Protein AF-A0A2A3JQ70-F1 (afdb_monomer)

Structure (mmCIF, N/CA/C/O backbone):
data_AF-A0A2A3JQ70-F1
#
_entry.id   AF-A0A2A3JQ70-F1
#
loop_
_atom_site.group_PDB
_atom_site.id
_atom_site.type_symbol
_atom_site.label_atom_id
_atom_site.label_alt_id
_atom_site.label_comp_id
_atom_site.label_asym_id
_atom_site.label_entity_id
_atom_site.label_seq_id
_atom_site.pdbx_PDB_ins_code
_atom_site.Cartn_x
_atom_site.Cartn_y
_atom_site.Cartn_z
_atom_site.occupancy
_atom_site.B_iso_or_equiv
_atom_site.auth_seq_id
_atom_site.auth_comp_id
_atom_site.auth_asym_id
_atom_site.auth_atom_id
_atom_site.pdbx_PDB_model_num
ATOM 1 N N . ASP A 1 1 ? -19.085 5.526 8.556 1.00 88.19 1 ASP A N 1
ATOM 2 C CA . ASP A 1 1 ? -18.228 4.857 9.567 1.00 88.19 1 ASP A CA 1
ATOM 3 C C . ASP A 1 1 ? -16.739 5.224 9.410 1.00 88.19 1 ASP A C 1
ATOM 5 O O . ASP A 1 1 ? -16.131 5.553 10.420 1.00 88.19 1 ASP A O 1
ATOM 9 N N . LEU A 1 2 ? -16.154 5.276 8.200 1.00 93.50 2 LEU A N 1
ATOM 10 C CA . LEU A 1 2 ? -14.708 5.475 7.996 1.00 93.50 2 LEU A CA 1
ATOM 11 C C . LEU A 1 2 ? -14.178 6.764 8.625 1.00 93.50 2 LEU A C 1
ATOM 13 O O . LEU A 1 2 ? -13.157 6.738 9.300 1.00 93.50 2 LEU A O 1
ATOM 17 N N . ARG A 1 3 ? -14.888 7.887 8.451 1.00 95.25 3 ARG A N 1
ATOM 18 C CA . ARG A 1 3 ? -14.528 9.163 9.093 1.00 95.25 3 ARG A CA 1
ATOM 19 C C . ARG A 1 3 ? -14.383 9.007 10.610 1.00 95.25 3 ARG A C 1
ATOM 21 O O . ARG A 1 3 ? -13.365 9.406 11.157 1.00 95.25 3 ARG A O 1
ATOM 28 N N . ALA A 1 4 ? -15.360 8.372 11.255 1.00 95.62 4 ALA A N 1
ATOM 29 C CA . ALA A 1 4 ? -15.336 8.135 12.694 1.00 95.62 4 ALA A CA 1
ATOM 30 C C . ALA A 1 4 ? -14.216 7.158 13.092 1.00 95.62 4 ALA A C 1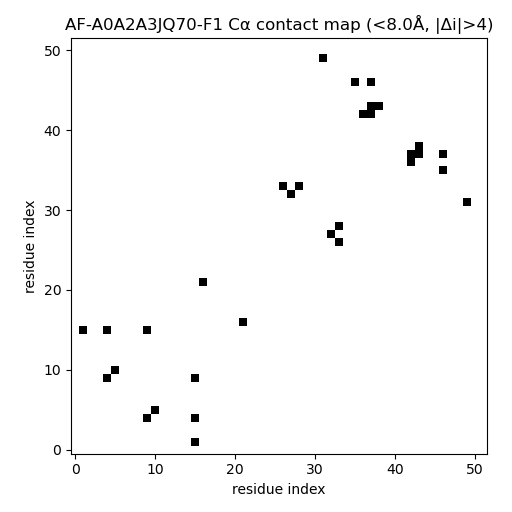
ATOM 32 O O . ALA A 1 4 ? -13.555 7.361 14.104 1.00 95.62 4 ALA A O 1
ATOM 33 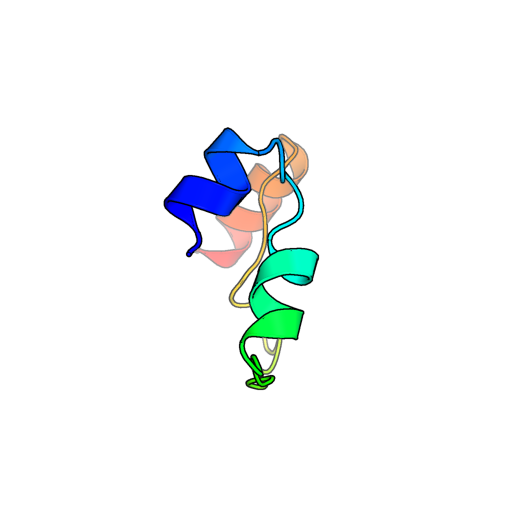N N . ALA A 1 5 ? -13.944 6.132 12.276 1.00 94.69 5 ALA A N 1
ATOM 34 C CA . ALA A 1 5 ? -12.830 5.211 12.501 1.00 94.69 5 ALA A CA 1
ATOM 35 C C . ALA A 1 5 ? -11.462 5.917 12.417 1.00 94.69 5 ALA A C 1
ATOM 37 O O . ALA A 1 5 ? -10.578 5.650 13.231 1.00 94.69 5 ALA A O 1
ATOM 38 N N . LEU A 1 6 ? -11.295 6.852 11.473 1.00 96.44 6 LEU A N 1
ATOM 39 C CA . LEU A 1 6 ? -10.088 7.674 11.339 1.00 96.44 6 LEU A CA 1
ATOM 40 C C . LEU A 1 6 ? -9.918 8.635 12.522 1.00 96.44 6 LEU A C 1
ATOM 42 O O . LEU A 1 6 ? -8.813 8.758 13.052 1.00 96.44 6 LEU A O 1
ATOM 46 N N . GLU A 1 7 ? -11.000 9.286 12.956 1.00 97.62 7 GLU A N 1
ATOM 47 C CA . GLU A 1 7 ? -11.019 10.133 14.159 1.00 97.62 7 GLU A CA 1
ATOM 48 C C . GLU A 1 7 ? -10.716 9.315 15.428 1.00 97.62 7 GLU A C 1
ATOM 50 O O . GLU A 1 7 ? -10.013 9.792 16.316 1.00 97.62 7 GLU A O 1
ATOM 55 N N . GLY A 1 8 ? -11.145 8.049 15.468 1.00 95.31 8 GLY A N 1
ATOM 56 C CA . GLY A 1 8 ? -10.814 7.065 16.505 1.00 95.31 8 GLY A CA 1
ATOM 57 C C . GLY A 1 8 ? -9.395 6.484 16.426 1.00 95.31 8 GLY A C 1
ATOM 58 O O . GLY A 1 8 ? -9.056 5.595 17.204 1.00 95.31 8 GLY A O 1
ATOM 59 N N . GLY A 1 9 ? -8.555 6.963 15.502 1.00 96.00 9 GLY A N 1
ATOM 60 C CA . GLY A 1 9 ? -7.138 6.602 15.415 1.00 96.00 9 GLY A CA 1
ATOM 61 C C . GLY A 1 9 ? -6.822 5.386 14.545 1.00 96.00 9 GLY A C 1
ATOM 62 O O . GLY A 1 9 ? -5.663 4.965 14.492 1.00 96.00 9 GLY A O 1
ATOM 63 N N . LEU A 1 10 ? -7.799 4.829 13.826 1.00 96.25 10 LEU A N 1
ATOM 64 C CA . LEU A 1 10 ? -7.535 3.743 12.890 1.00 96.25 10 LEU A CA 1
ATOM 65 C C . LEU A 1 10 ? -6.615 4.216 11.752 1.00 96.25 10 LEU A C 1
ATOM 67 O O . LEU A 1 10 ? -6.854 5.245 11.124 1.00 96.25 10 LEU A O 1
ATOM 71 N N . ARG A 1 11 ? -5.569 3.435 11.455 1.00 96.06 11 ARG A N 1
ATOM 72 C CA . ARG A 1 11 ? -4.624 3.704 10.350 1.00 96.06 11 ARG A CA 1
ATOM 73 C C . ARG A 1 11 ? -4.495 2.568 9.337 1.00 96.06 11 ARG A C 1
ATOM 75 O O . ARG A 1 11 ? -4.018 2.793 8.232 1.00 96.06 11 ARG A O 1
ATOM 82 N N . LYS A 1 12 ? -4.923 1.352 9.689 1.00 95.75 12 LYS A N 1
ATOM 83 C CA . LYS A 1 12 ? -4.928 0.197 8.782 1.00 95.75 12 LYS A CA 1
ATOM 84 C C . LYS A 1 12 ? -6.281 0.092 8.090 1.00 95.75 12 LYS A C 1
ATOM 86 O O . LYS A 1 12 ? -7.257 -0.289 8.728 1.00 95.75 12 LYS A O 1
ATOM 91 N N . VAL A 1 13 ? -6.312 0.364 6.787 1.00 92.88 13 VAL A N 1
ATOM 92 C CA . VAL A 1 13 ? -7.536 0.275 5.973 1.00 92.88 13 VAL A CA 1
ATOM 93 C C . VAL A 1 13 ? -8.149 -1.129 5.990 1.00 92.88 13 VAL A C 1
ATOM 95 O O . VAL A 1 13 ? -9.360 -1.247 6.125 1.00 92.88 13 VAL A O 1
ATOM 98 N N . VAL A 1 14 ? -7.317 -2.181 5.992 1.00 92.25 14 VAL A N 1
ATOM 99 C CA . VAL A 1 14 ? -7.770 -3.586 6.014 1.00 92.25 14 VAL A CA 1
ATOM 100 C C . VAL A 1 14 ? -8.649 -3.893 7.231 1.00 92.25 14 VAL A C 1
ATOM 102 O O . VAL A 1 14 ? -9.643 -4.597 7.113 1.00 92.25 14 VAL A O 1
ATOM 105 N N . LEU A 1 15 ? -8.333 -3.314 8.396 1.00 92.69 15 LEU A N 1
ATOM 106 C CA . LEU A 1 15 ? -9.127 -3.510 9.615 1.00 92.69 15 LE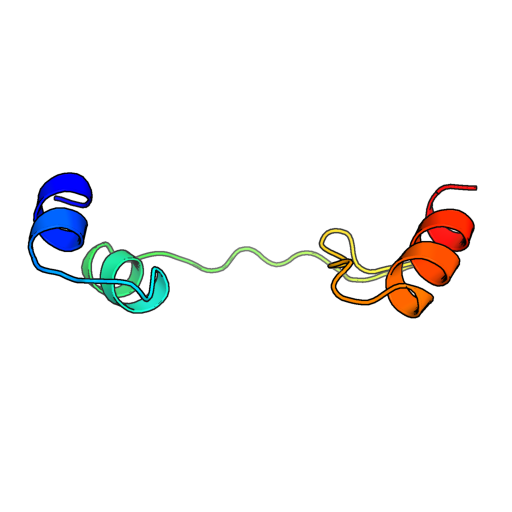U A CA 1
ATOM 107 C C . LEU A 1 15 ? -10.518 -2.870 9.525 1.00 92.69 15 LEU A C 1
ATOM 109 O O . LEU A 1 15 ? -11.443 -3.323 10.191 1.00 92.69 15 LEU A O 1
ATOM 113 N N . TRP A 1 16 ? -10.667 -1.807 8.731 1.00 94.56 16 TRP A N 1
ATOM 114 C CA . TRP A 1 16 ? -11.969 -1.198 8.479 1.00 94.56 16 TRP A CA 1
ATOM 115 C C . TRP A 1 16 ? -12.740 -1.980 7.419 1.00 94.56 16 TRP A C 1
ATOM 117 O O . TRP A 1 16 ? -13.911 -2.282 7.628 1.00 94.56 16 TRP A O 1
ATOM 127 N N . THR A 1 17 ? -12.097 -2.355 6.310 1.00 93.62 17 THR A N 1
ATOM 128 C CA . THR A 1 17 ? -12.763 -3.065 5.207 1.00 93.62 17 THR A CA 1
ATOM 129 C C . THR A 1 17 ? -13.270 -4.452 5.60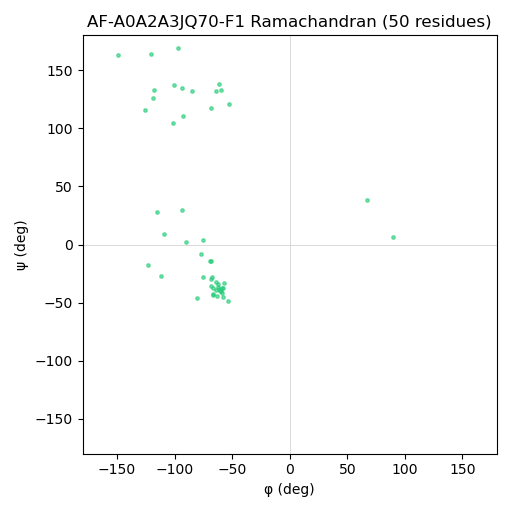8 1.00 93.62 17 THR A C 1
ATOM 131 O O . THR A 1 17 ? -14.316 -4.869 5.117 1.00 93.62 17 THR A O 1
ATOM 134 N N . ASP A 1 18 ? -12.584 -5.137 6.530 1.00 91.25 18 ASP A N 1
ATOM 135 C CA . ASP A 1 18 ? -13.003 -6.439 7.078 1.00 91.25 18 ASP A CA 1
ATOM 136 C C . ASP A 1 18 ? -14.393 -6.368 7.742 1.00 91.25 18 ASP A C 1
ATOM 138 O O . ASP A 1 18 ? -15.272 -7.183 7.472 1.00 91.25 18 ASP A O 1
ATOM 142 N N . GLN A 1 19 ? -14.661 -5.296 8.499 1.00 91.38 19 GLN A N 1
ATOM 143 C CA . GLN A 1 19 ? -15.960 -5.063 9.152 1.00 91.38 19 GLN A CA 1
ATOM 144 C C . GLN A 1 19 ? -17.101 -4.761 8.166 1.00 91.38 19 GLN A C 1
ATOM 146 O O . GLN A 1 19 ? -18.268 -4.792 8.553 1.00 91.38 19 GLN A O 1
ATOM 151 N N . HIS A 1 20 ? -16.777 -4.459 6.907 1.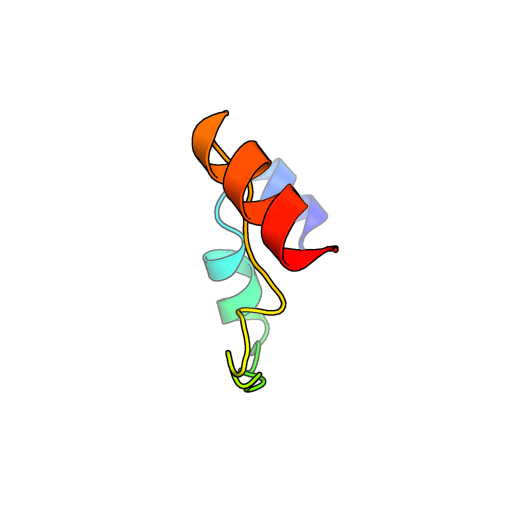00 94.12 20 HIS A N 1
ATOM 152 C CA . HIS A 1 20 ? -17.739 -4.091 5.864 1.00 94.12 20 HIS A CA 1
ATOM 153 C C . HIS A 1 20 ? -17.897 -5.184 4.798 1.00 94.12 20 HIS A C 1
ATOM 155 O O . HIS A 1 20 ? -18.550 -4.949 3.783 1.00 94.12 20 HIS A O 1
ATOM 161 N N . GLY A 1 21 ? -17.319 -6.373 5.014 1.00 92.88 21 GLY A N 1
ATOM 162 C CA . GLY A 1 21 ? -17.443 -7.502 4.091 1.00 92.88 21 GLY A CA 1
ATOM 163 C C . GLY A 1 21 ? -16.757 -7.260 2.746 1.00 92.88 21 GLY A C 1
ATOM 164 O O . GLY A 1 21 ? -17.306 -7.623 1.705 1.00 92.88 21 GLY A O 1
ATOM 165 N N . ALA A 1 22 ? -15.588 -6.611 2.746 1.00 93.25 22 ALA A N 1
ATOM 166 C CA . ALA A 1 22 ? -14.826 -6.408 1.519 1.00 93.25 22 ALA A CA 1
ATOM 167 C C . ALA A 1 22 ? -14.446 -7.746 0.861 1.00 93.25 22 ALA A C 1
ATOM 169 O O . ALA A 1 22 ? -13.961 -8.663 1.521 1.00 93.25 22 ALA A O 1
ATOM 170 N N . GLY A 1 23 ? -14.674 -7.837 -0.449 1.00 92.25 23 GLY A N 1
ATOM 171 C CA . 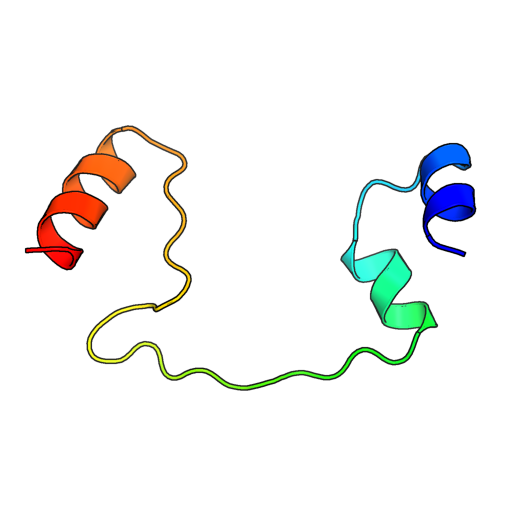GLY A 1 23 ? -14.305 -8.990 -1.268 1.00 92.25 23 GLY A CA 1
ATOM 172 C C . GLY A 1 23 ? -12.977 -8.795 -1.997 1.00 92.25 23 GLY A C 1
ATOM 173 O O . GLY A 1 23 ? -12.441 -7.689 -2.068 1.00 92.25 23 GLY A O 1
ATOM 174 N N . GLU A 1 24 ? -12.473 -9.879 -2.576 1.00 94.38 24 GLU A N 1
ATOM 175 C CA . GLU A 1 24 ? -11.268 -9.886 -3.403 1.00 94.38 24 GLU A CA 1
ATOM 176 C C . GLU A 1 24 ? -11.638 -9.905 -4.893 1.00 94.38 24 GLU A C 1
ATOM 178 O O . GLU A 1 24 ? -12.535 -10.637 -5.316 1.00 94.38 24 GLU A O 1
ATOM 183 N N . ALA A 1 25 ? -10.937 -9.104 -5.695 1.00 94.38 25 ALA A N 1
ATOM 184 C CA . ALA A 1 25 ? -11.020 -9.121 -7.150 1.00 94.38 25 ALA A CA 1
ATOM 185 C C . ALA A 1 25 ? -9.638 -9.464 -7.712 1.00 94.38 25 ALA A C 1
ATOM 187 O O . ALA A 1 25 ? -8.652 -8.815 -7.370 1.00 94.38 25 ALA A O 1
ATOM 188 N N . LEU A 1 26 ? -9.569 -10.489 -8.562 1.00 94.94 26 LEU A N 1
ATOM 189 C CA . LEU A 1 26 ? -8.307 -10.982 -9.107 1.00 94.94 26 LEU A CA 1
ATOM 190 C C . LEU A 1 26 ? -7.888 -10.177 -10.341 1.00 94.94 26 LEU A C 1
ATOM 192 O O . LEU A 1 26 ? -8.673 -10.006 -11.273 1.00 94.94 26 LEU A O 1
ATOM 196 N N . PHE A 1 27 ? -6.624 -9.755 -10.364 1.00 94.25 27 PHE A N 1
ATOM 197 C CA . PHE A 1 27 ? -5.985 -9.095 -11.501 1.00 94.25 27 PHE A CA 1
ATOM 198 C C . PHE A 1 27 ? -4.706 -9.862 -11.861 1.00 94.25 27 PHE A C 1
ATOM 200 O O . PHE A 1 27 ? -3.797 -9.932 -11.032 1.00 94.25 27 PHE A O 1
ATOM 207 N N . PRO A 1 28 ? -4.617 -10.469 -13.059 1.00 94.19 28 PRO A N 1
ATOM 208 C CA . PRO A 1 28 ? -3.394 -11.134 -13.500 1.00 94.19 28 PRO A CA 1
ATOM 209 C C . PRO A 1 28 ? -2.223 -10.148 -13.592 1.00 94.19 28 PRO A C 1
ATOM 211 O O . PRO A 1 28 ? -2.385 -9.044 -14.107 1.00 94.19 28 PRO A O 1
ATOM 214 N N . ALA A 1 29 ? -1.039 -10.565 -13.140 1.00 92.50 29 ALA A N 1
ATOM 215 C CA . ALA A 1 29 ? 0.190 -9.765 -13.185 1.00 92.50 29 ALA A CA 1
ATOM 216 C C . ALA A 1 29 ? 1.034 -10.043 -14.446 1.00 92.50 29 ALA A C 1
ATOM 218 O O . ALA A 1 29 ? 2.262 -9.966 -14.415 1.00 92.50 29 ALA A O 1
ATOM 219 N N . GLU A 1 30 ? 0.380 -10.408 -15.549 1.00 91.94 30 GLU A N 1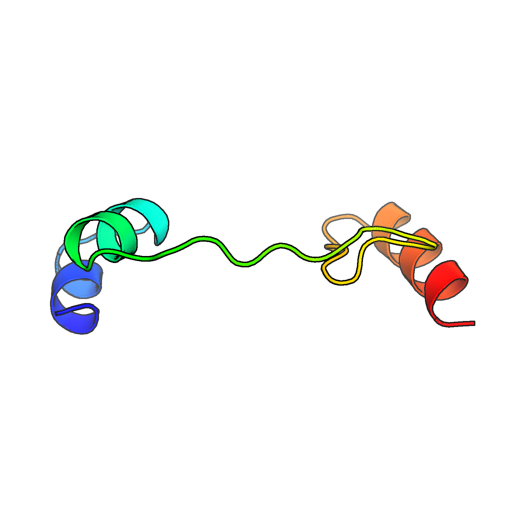
ATOM 220 C CA . GLU A 1 30 ? 1.025 -10.740 -16.818 1.00 91.94 30 GLU A CA 1
ATOM 221 C C . GLU A 1 30 ? 0.576 -9.769 -17.923 1.00 91.94 30 GLU A C 1
ATOM 223 O O . GLU A 1 30 ? -0.626 -9.538 -18.073 1.00 91.94 30 GLU A O 1
ATOM 228 N N . PRO A 1 31 ? 1.509 -9.210 -18.722 1.00 89.69 31 PRO A N 1
ATOM 229 C CA . PRO A 1 31 ? 2.963 -9.413 -18.663 1.00 89.69 31 PRO A CA 1
ATOM 230 C C . PRO A 1 31 ? 3.666 -8.644 -17.525 1.00 89.69 31 PRO A C 1
ATOM 232 O O . PRO A 1 31 ? 4.857 -8.852 -17.304 1.00 89.69 31 PRO A O 1
ATOM 235 N N . PHE A 1 32 ? 2.959 -7.764 -16.813 1.00 89.25 32 PHE A N 1
ATOM 236 C CA . PHE A 1 32 ? 3.470 -7.032 -15.653 1.00 89.25 32 PHE A CA 1
ATOM 237 C C . PHE A 1 32 ? 2.349 -6.733 -14.648 1.00 89.25 32 PHE A C 1
ATOM 239 O O . PHE A 1 32 ? 1.167 -6.804 -14.979 1.00 89.25 32 PHE A O 1
ATOM 246 N N . ASP A 1 33 ? 2.727 -6.385 -13.417 1.00 93.69 33 ASP A N 1
ATOM 247 C CA . ASP A 1 33 ? 1.796 -6.045 -12.338 1.00 93.69 33 ASP A CA 1
ATOM 248 C C . ASP A 1 33 ? 1.066 -4.710 -12.619 1.00 93.69 33 ASP A C 1
ATOM 250 O O . ASP A 1 33 ? 1.724 -3.663 -12.674 1.00 93.69 33 ASP A O 1
ATOM 254 N N . PRO A 1 34 ? -0.277 -4.702 -12.767 1.00 92.69 34 PRO A N 1
ATOM 255 C CA . PRO A 1 34 ? -1.044 -3.482 -13.024 1.00 92.69 34 PRO A CA 1
ATOM 256 C C . PRO A 1 34 ? -1.083 -2.511 -11.831 1.00 92.69 34 PRO A C 1
ATOM 258 O O . PRO A 1 34 ? -1.466 -1.354 -12.007 1.00 92.69 34 PRO A O 1
ATOM 261 N N . PHE A 1 35 ? -0.691 -2.952 -10.632 1.00 95.25 35 PHE A N 1
ATOM 262 C CA . PHE A 1 35 ? -0.662 -2.148 -9.406 1.00 95.25 35 PHE A CA 1
ATOM 263 C C . PHE A 1 35 ? 0.763 -1.938 -8.871 1.00 95.25 35 PHE A C 1
ATOM 265 O O . PHE A 1 35 ? 0.958 -1.742 -7.667 1.00 95.25 35 PHE A O 1
ATOM 272 N N . PHE A 1 36 ? 1.763 -1.960 -9.759 1.00 94.69 36 PHE A N 1
ATOM 273 C CA . PHE A 1 36 ? 3.164 -1.764 -9.397 1.00 94.69 36 PHE A CA 1
ATOM 274 C C . PHE A 1 36 ? 3.385 -0.472 -8.582 1.00 94.69 36 PHE A C 1
ATOM 276 O O . PHE A 1 36 ? 3.099 0.633 -9.044 1.00 94.69 36 PHE A O 1
ATOM 283 N N . ASN A 1 37 ? 3.922 -0.607 -7.365 1.00 96.00 37 ASN A N 1
ATOM 284 C CA . ASN A 1 37 ? 4.176 0.522 -6.467 1.00 96.00 37 ASN A CA 1
ATOM 285 C C . ASN A 1 37 ? 5.612 1.042 -6.612 1.00 96.00 37 ASN A C 1
ATOM 287 O O . ASN A 1 37 ? 6.563 0.264 -6.572 1.00 96.00 37 ASN A O 1
ATOM 291 N N . VAL A 1 38 ? 5.766 2.366 -6.682 1.00 96.50 38 VAL A N 1
ATOM 292 C CA . VAL A 1 38 ? 7.069 3.045 -6.679 1.00 96.50 38 VAL A CA 1
ATOM 293 C C . VAL A 1 38 ? 7.345 3.600 -5.289 1.00 96.50 38 VAL A C 1
ATOM 295 O O . VAL A 1 38 ? 6.767 4.614 -4.903 1.00 96.50 38 VAL A O 1
ATOM 298 N N . ASN A 1 39 ? 8.224 2.940 -4.534 1.00 97.19 39 ASN A N 1
ATOM 299 C CA . ASN A 1 39 ? 8.595 3.370 -3.184 1.00 97.19 39 ASN A CA 1
ATOM 300 C C . ASN A 1 39 ? 10.045 3.859 -3.113 1.00 97.19 39 ASN A C 1
ATOM 302 O O . ASN A 1 39 ? 10.365 4.694 -2.265 1.00 97.19 39 ASN A O 1
ATOM 306 N N . 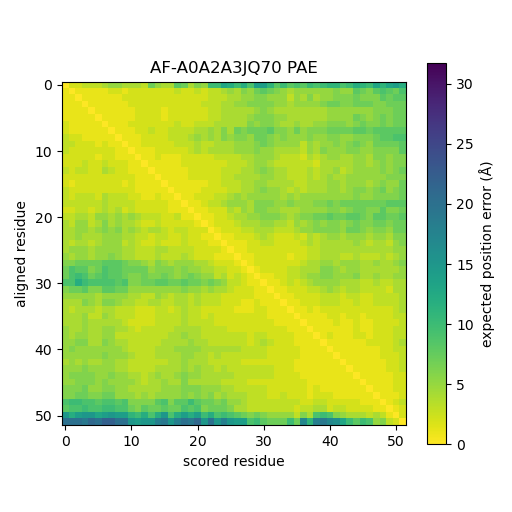THR A 1 40 ? 10.915 3.362 -3.997 1.00 98.12 40 THR A N 1
ATOM 307 C CA . THR A 1 40 ? 12.327 3.760 -4.073 1.00 98.12 40 THR A CA 1
ATOM 308 C C . THR A 1 40 ? 12.688 4.357 -5.441 1.00 98.12 40 THR A C 1
ATOM 310 O O . THR A 1 40 ? 11.950 4.186 -6.417 1.00 98.12 40 THR A O 1
ATOM 313 N N . PRO A 1 41 ? 13.834 5.055 -5.563 1.00 97.69 41 PRO A N 1
ATOM 314 C CA . PRO A 1 41 ? 14.334 5.514 -6.861 1.00 97.69 41 PRO A CA 1
ATOM 315 C C . PRO A 1 41 ? 14.545 4.379 -7.879 1.00 97.69 41 PRO A C 1
ATOM 317 O O . PRO A 1 41 ? 14.330 4.568 -9.075 1.00 97.69 41 PRO A O 1
ATOM 320 N N . GLU A 1 42 ? 14.927 3.185 -7.427 1.00 97.25 42 GLU A N 1
ATOM 321 C CA . GLU A 1 42 ? 15.100 2.005 -8.280 1.00 97.25 42 GLU A CA 1
ATOM 322 C C . GLU A 1 42 ? 13.760 1.491 -8.824 1.00 97.25 42 GLU A C 1
ATOM 324 O O . GLU A 1 42 ? 13.688 1.055 -9.977 1.00 97.25 42 GLU A O 1
ATOM 329 N N . ASP A 1 43 ? 12.684 1.580 -8.033 1.00 96.69 43 ASP A N 1
ATOM 330 C CA . ASP A 1 43 ? 11.336 1.283 -8.523 1.00 96.69 43 ASP A CA 1
ATOM 331 C C . ASP A 1 43 ? 10.928 2.256 -9.636 1.00 96.69 43 ASP A C 1
ATOM 333 O O . ASP A 1 43 ? 10.300 1.839 -10.607 1.00 96.69 43 ASP A O 1
ATOM 337 N N . LEU A 1 44 ? 11.319 3.534 -9.543 1.00 96.06 44 LEU A N 1
ATOM 338 C CA . LEU A 1 44 ? 11.015 4.529 -10.575 1.00 96.06 44 LEU A CA 1
ATOM 339 C C . LEU A 1 44 ? 11.685 4.176 -11.909 1.00 96.06 44 LEU A C 1
ATOM 341 O O . LEU A 1 44 ? 11.033 4.231 -12.952 1.00 96.06 44 LEU A O 1
ATOM 345 N N . ALA A 1 45 ? 12.956 3.767 -11.883 1.00 94.81 45 ALA A N 1
ATOM 346 C CA . ALA A 1 45 ? 13.667 3.329 -13.086 1.00 94.81 45 ALA A CA 1
ATOM 347 C C . ALA A 1 45 ? 12.992 2.104 -13.733 1.00 94.81 45 ALA A C 1
ATOM 349 O O . ALA A 1 45 ? 12.850 2.034 -14.954 1.00 94.81 45 ALA A O 1
ATOM 350 N N . ARG A 1 46 ? 12.513 1.157 -12.917 1.00 93.06 46 ARG A N 1
ATOM 351 C CA . ARG A 1 46 ? 11.736 0.003 -13.397 1.00 93.06 46 ARG A CA 1
ATOM 352 C C . ARG A 1 46 ? 10.377 0.410 -13.963 1.00 93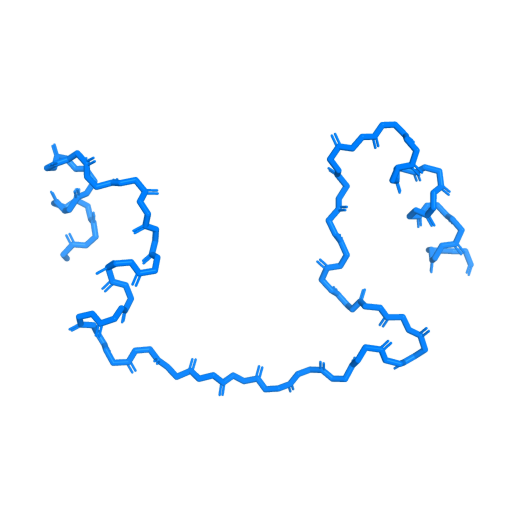.06 46 ARG A C 1
ATOM 354 O O . ARG A 1 46 ? 10.001 -0.088 -15.019 1.00 93.06 46 ARG A O 1
ATOM 361 N N . ALA A 1 47 ? 9.664 1.328 -13.313 1.00 93.31 47 ALA A N 1
ATOM 362 C CA . ALA A 1 47 ? 8.373 1.827 -13.787 1.00 93.31 47 ALA A CA 1
ATOM 363 C C . ALA A 1 47 ? 8.488 2.524 -15.152 1.00 93.31 47 ALA A C 1
ATOM 365 O O . ALA A 1 47 ? 7.633 2.332 -16.012 1.00 93.31 47 ALA A O 1
ATOM 366 N N . GLN A 1 48 ? 9.569 3.275 -15.386 1.00 92.94 48 GLN A N 1
ATOM 367 C CA . GLN A 1 48 ? 9.843 3.889 -16.691 1.00 92.94 48 GLN A CA 1
ATOM 368 C C . GLN A 1 48 ? 9.980 2.843 -17.806 1.00 92.94 48 GLN A C 1
ATOM 370 O O . GLN A 1 48 ? 9.446 3.045 -18.895 1.00 92.94 48 GLN A O 1
ATOM 375 N N . ALA A 1 49 ? 10.631 1.709 -17.528 1.00 90.00 49 ALA A N 1
ATOM 376 C CA . ALA A 1 49 ? 10.748 0.609 -18.483 1.00 90.00 49 ALA A CA 1
ATOM 377 C C . ALA A 1 49 ? 9.409 -0.104 -18.754 1.00 90.00 49 ALA A C 1
ATOM 379 O O . ALA A 1 49 ? 9.212 -0.600 -19.857 1.00 90.00 49 ALA A O 1
ATOM 380 N N . LEU A 1 50 ? 8.490 -0.142 -17.778 1.00 87.12 50 LEU A N 1
ATOM 381 C CA . LEU A 1 50 ? 7.146 -0.723 -17.941 1.00 87.12 50 LEU A CA 1
ATOM 382 C C . LEU A 1 50 ? 6.187 0.174 -18.745 1.00 87.12 50 LEU A C 1
ATOM 384 O O . LEU A 1 50 ? 5.257 -0.334 -19.360 1.00 87.12 50 LEU A O 1
ATOM 388 N N . ALA A 1 51 ? 6.388 1.494 -18.718 1.00 79.94 51 ALA A N 1
ATOM 389 C CA . ALA A 1 51 ? 5.537 2.477 -19.398 1.00 79.94 51 ALA A CA 1
ATOM 390 C C . ALA A 1 51 ? 5.982 2.811 -20.837 1.00 79.94 51 ALA A C 1
ATOM 392 O O . ALA A 1 51 ? 5.387 3.694 -21.461 1.00 79.94 51 ALA A O 1
ATOM 393 N N . SER A 1 52 ? 7.046 2.163 -21.321 1.00 69.94 52 SER A N 1
ATOM 394 C CA . SER A 1 52 ? 7.660 2.402 -22.636 1.00 69.94 52 SER A CA 1
ATOM 395 C C . SER A 1 52 ? 7.133 1.472 -23.723 1.00 69.94 52 SER A C 1
ATOM 397 O O . SER A 1 52 ? 6.733 0.333 -23.395 1.00 69.94 52 SER A O 1
#

Foldseek 3Di:
DVVVCVVVVDDDVVVVVVVVPDDDDDDDQPVHHPPQDDDDPVSVVVVVVVVD

Mean predicted aligned error: 3.96 Å

InterPro domains:
  IPR029044 Nucleotide-diphospho-sugar transferases [G3DSA:3.90.550.10] (1-52)

Radius of gyration: 16.29 Å; Cα contacts (8 Å, |Δi|>4): 16; chains: 1; bounding box: 33×21×39 Å

Secondary structure (DSSP, 8-state):
-HHHHHHTT---HHHHHHTTTPPP-----SSS-TT----SHHHHHHHHHHT-

Sequence (52 aa):
DLRAALEGGLRKVVLWTDQHGAGEALFPAEPFDPFFNVNTPEDLARAQALAS

pLDDT: mean 93.27, std 4.48, range [69.94, 98.12]

Solvent-accessible surface area (backbone atoms only — not comparable to full-atom values): 3554 Å² total; per-residue (Å²): 109,67,70,60,42,46,75,70,66,58,80,59,65,67,72,55,40,61,82,68,68,68,80,88,82,92,74,77,54,72,98,50,57,89,79,72,78,69,86,49,77,69,39,46,59,54,49,55,65,70,75,103

Organism: NCBI:txid1779329